Protein AF-A0A1I0JRV9-F1 (afdb_monomer)

pLDDT: mean 72.48, std 13.72, range [38.41, 88.56]

Structure (mmCIF, N/CA/C/O backbone):
data_AF-A0A1I0JRV9-F1
#
_entry.id   AF-A0A1I0JRV9-F1
#
loop_
_atom_site.group_PDB
_atom_site.id
_atom_site.type_symbol
_atom_site.label_atom_id
_atom_site.label_alt_id
_atom_site.label_comp_id
_atom_site.label_asym_id
_atom_site.label_entity_id
_atom_site.label_seq_id
_atom_site.pdbx_PDB_ins_code
_atom_site.Cartn_x
_atom_site.Cartn_y
_atom_site.Cartn_z
_atom_site.occupancy
_atom_site.B_iso_or_equiv
_atom_site.auth_seq_id
_atom_site.auth_comp_id
_atom_site.auth_asym_id
_atom_site.auth_atom_id
_atom_site.pdbx_PDB_model_num
ATOM 1 N N . MET A 1 1 ? -21.117 11.631 0.293 1.00 38.41 1 MET A N 1
ATOM 2 C CA . MET A 1 1 ? -20.858 10.277 -0.229 1.00 38.41 1 MET A CA 1
ATOM 3 C C . MET A 1 1 ? -19.481 9.905 0.274 1.00 38.41 1 MET A C 1
ATOM 5 O O . MET A 1 1 ? -18.515 10.479 -0.203 1.00 38.41 1 MET A O 1
ATOM 9 N N . THR A 1 2 ? -19.397 9.103 1.335 1.00 41.06 2 THR A N 1
ATOM 10 C CA . THR A 1 2 ? -18.112 8.521 1.742 1.00 41.06 2 THR A CA 1
ATOM 11 C C . THR A 1 2 ? -17.762 7.548 0.633 1.00 41.06 2 THR A C 1
ATOM 13 O O . THR A 1 2 ? -18.513 6.600 0.419 1.00 41.06 2 THR A O 1
ATOM 16 N N . GLN A 1 3 ? -16.722 7.861 -0.139 1.00 5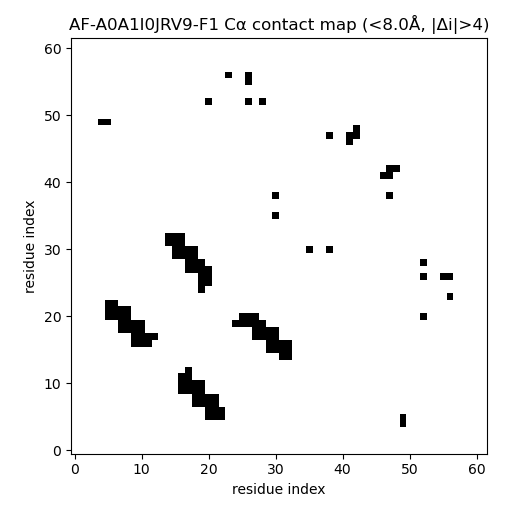1.44 3 GLN A N 1
ATOM 17 C CA . GLN A 1 3 ? -16.064 6.863 -0.968 1.00 51.44 3 GLN A CA 1
ATOM 18 C C . GLN A 1 3 ? -15.666 5.757 0.007 1.00 51.44 3 GLN A C 1
ATOM 20 O O . GLN A 1 3 ? -14.953 6.017 0.980 1.00 51.44 3 GLN A O 1
ATOM 25 N N . ASP A 1 4 ? -16.286 4.589 -0.142 1.00 48.69 4 ASP A N 1
ATOM 26 C CA . ASP A 1 4 ? -15.857 3.396 0.568 1.00 48.69 4 ASP A CA 1
ATOM 27 C C . ASP A 1 4 ? -14.439 3.157 0.063 1.00 48.69 4 ASP A C 1
ATOM 29 O O . ASP A 1 4 ? -14.252 2.774 -1.085 1.00 48.69 4 ASP A O 1
ATOM 33 N N . ALA A 1 5 ? -13.445 3.582 0.843 1.00 54.75 5 ALA A N 1
ATOM 34 C CA . ALA A 1 5 ? -12.054 3.444 0.460 1.00 54.75 5 ALA A CA 1
ATOM 35 C C . ALA A 1 5 ? -11.801 1.939 0.354 1.00 54.75 5 ALA A C 1
ATOM 37 O O . ALA A 1 5 ? -11.708 1.261 1.384 1.00 54.75 5 ALA A O 1
ATOM 38 N N . GLY A 1 6 ? -11.804 1.432 -0.883 1.00 60.53 6 GLY A N 1
ATOM 39 C CA . GLY A 1 6 ? -11.813 0.009 -1.190 1.00 60.53 6 GLY A CA 1
ATOM 40 C C . GLY A 1 6 ? -10.782 -0.719 -0.344 1.00 60.53 6 GLY A C 1
ATOM 41 O O . GLY A 1 6 ? -9.621 -0.314 -0.242 1.00 60.53 6 GLY A O 1
ATOM 42 N N . ARG A 1 7 ? -11.205 -1.768 0.361 1.00 67.19 7 ARG A N 1
ATOM 43 C CA . ARG A 1 7 ? -10.286 -2.482 1.251 1.00 67.19 7 ARG A CA 1
ATOM 44 C C . ARG A 1 7 ? -9.193 -3.123 0.405 1.00 67.19 7 ARG A C 1
ATOM 46 O O . ARG A 1 7 ? -9.485 -3.818 -0.560 1.00 67.19 7 ARG A O 1
ATOM 53 N N . VAL A 1 8 ? -7.936 -2.936 0.792 1.00 73.69 8 VAL A N 1
ATOM 54 C CA . VAL A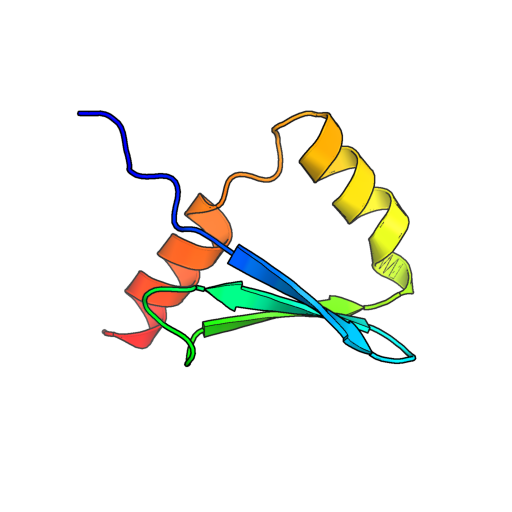 1 8 ? -6.794 -3.554 0.110 1.00 73.69 8 VAL A CA 1
ATOM 55 C C . VAL A 1 8 ? -6.088 -4.525 1.030 1.00 73.69 8 VAL A C 1
ATOM 57 O O . VAL A 1 8 ? -5.755 -4.207 2.174 1.00 73.69 8 VAL A O 1
ATOM 60 N N . ALA A 1 9 ? -5.843 -5.721 0.506 1.00 79.88 9 ALA A N 1
ATOM 61 C CA . ALA A 1 9 ? -4.994 -6.709 1.139 1.00 79.88 9 ALA A CA 1
ATOM 62 C C . ALA A 1 9 ? -3.557 -6.517 0.647 1.00 79.88 9 ALA A C 1
ATOM 64 O O . ALA A 1 9 ? -3.280 -6.616 -0.546 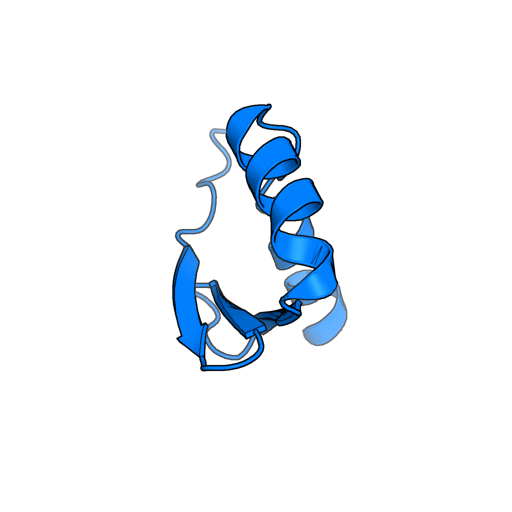1.00 79.88 9 ALA A O 1
ATOM 65 N N . ALA A 1 10 ? -2.633 -6.260 1.572 1.00 82.31 10 ALA A N 1
ATOM 66 C CA . ALA A 1 10 ? -1.210 -6.215 1.270 1.00 82.31 10 ALA A CA 1
ATOM 67 C C . ALA A 1 10 ? -0.575 -7.585 1.526 1.00 82.31 10 ALA A C 1
ATOM 69 O O . ALA A 1 10 ? -0.644 -8.120 2.637 1.00 82.31 10 ALA A O 1
ATOM 70 N N . LYS A 1 11 ? 0.092 -8.137 0.516 1.00 85.00 11 LYS A N 1
ATOM 71 C CA . LYS A 1 11 ? 0.828 -9.396 0.590 1.00 85.00 11 LYS A CA 1
ATOM 72 C C . LYS A 1 11 ? 2.290 -9.146 0.260 1.00 85.00 11 LYS A C 1
ATOM 74 O O . LYS A 1 11 ? 2.641 -8.679 -0.814 1.00 85.00 11 LYS A O 1
ATOM 79 N N . ARG A 1 12 ? 3.174 -9.470 1.200 1.00 81.38 12 ARG A N 1
ATOM 80 C CA . ARG A 1 12 ? 4.618 -9.342 1.000 1.00 81.38 12 ARG A CA 1
ATOM 81 C C . ARG A 1 12 ? 5.171 -10.591 0.322 1.00 81.38 12 ARG A C 1
ATOM 83 O O . ARG A 1 12 ? 5.037 -11.689 0.858 1.00 81.38 12 ARG A O 1
ATOM 90 N N . ILE A 1 13 ? 5.853 -10.397 -0.796 1.00 84.00 13 ILE A N 1
ATOM 91 C CA . ILE A 1 13 ? 6.656 -11.397 -1.501 1.00 84.00 13 ILE A CA 1
ATOM 92 C C . ILE A 1 13 ? 8.127 -10.956 -1.418 1.00 84.00 13 ILE A C 1
ATOM 94 O O . ILE A 1 13 ? 8.426 -9.806 -1.107 1.00 84.00 13 ILE A O 1
ATOM 98 N N . ASN A 1 14 ? 9.075 -11.885 -1.553 1.00 82.19 14 ASN A N 1
ATOM 99 C CA . ASN A 1 14 ? 10.495 -11.667 -1.232 1.00 82.19 14 ASN A CA 1
ATOM 100 C C . ASN A 1 14 ? 11.061 -10.315 -1.720 1.00 82.19 14 ASN A C 1
ATOM 102 O O . ASN A 1 14 ? 11.711 -9.598 -0.947 1.00 82.19 14 ASN A O 1
ATOM 106 N N . ASP A 1 15 ? 10.788 -9.962 -2.975 1.00 87.75 15 ASP A N 1
ATOM 107 C CA . ASP A 1 15 ? 11.313 -8.780 -3.660 1.00 87.75 15 ASP A CA 1
ATOM 108 C C . ASP A 1 15 ? 10.289 -7.647 -3.881 1.00 87.75 15 ASP A C 1
ATOM 110 O O . ASP A 1 15 ? 10.696 -6.545 -4.256 1.00 87.75 15 ASP A O 1
ATOM 114 N N . HIS A 1 16 ? 9.001 -7.854 -3.590 1.00 85.69 16 HIS A N 1
ATOM 115 C CA . HIS A 1 16 ? 7.947 -6.850 -3.785 1.00 85.69 16 HIS A CA 1
ATOM 116 C C . HIS A 1 16 ? 6.747 -7.054 -2.844 1.00 85.69 16 HIS A C 1
ATOM 118 O O . HIS A 1 16 ? 6.603 -8.080 -2.186 1.00 85.69 16 HIS A O 1
ATOM 124 N N . VAL A 1 17 ? 5.878 -6.054 -2.732 1.00 87.44 17 VAL A N 1
ATOM 125 C CA . VAL A 1 17 ? 4.589 -6.159 -2.033 1.00 87.44 17 VAL A CA 1
ATOM 126 C C . VAL A 1 17 ? 3.480 -6.081 -3.069 1.00 87.44 17 VAL A C 1
ATOM 128 O O . VAL A 1 17 ? 3.437 -5.126 -3.830 1.00 87.44 17 VAL A O 1
ATOM 131 N N . GLU A 1 18 ? 2.590 -7.060 -3.084 1.00 88.56 18 GLU A N 1
ATOM 132 C CA . GLU A 1 18 ? 1.353 -7.035 -3.860 1.00 88.56 18 GLU A CA 1
ATOM 133 C C . GLU A 1 18 ? 0.266 -6.343 -3.032 1.00 88.56 18 GLU A C 1
ATOM 135 O O . GLU A 1 18 ? 0.024 -6.704 -1.877 1.00 88.56 18 GLU A O 1
ATOM 140 N N . LEU A 1 19 ? -0.397 -5.353 -3.613 1.00 86.31 19 LEU A N 1
ATOM 141 C CA . LEU A 1 19 ? -1.603 -4.732 -3.082 1.00 86.31 19 LEU A CA 1
ATOM 142 C C . LEU A 1 19 ? -2.777 -5.203 -3.930 1.00 86.31 19 LEU A C 1
ATOM 144 O O . LEU A 1 19 ? -2.848 -4.872 -5.110 1.00 86.31 19 LEU A O 1
ATOM 148 N N . VAL A 1 20 ? -3.670 -5.982 -3.334 1.00 83.38 20 VAL A N 1
ATOM 149 C CA . VAL A 1 20 ? -4.815 -6.580 -4.024 1.00 83.38 20 VAL A CA 1
ATOM 150 C C . VAL A 1 20 ? -6.095 -5.894 -3.569 1.00 83.38 20 VAL A C 1
ATOM 152 O O . VAL A 1 20 ? -6.341 -5.791 -2.361 1.00 83.38 20 VAL A O 1
ATOM 155 N N . HIS A 1 21 ? -6.909 -5.436 -4.520 1.00 81.75 21 HIS A N 1
ATOM 156 C CA . HIS A 1 21 ? -8.213 -4.847 -4.221 1.00 81.75 21 HIS A CA 1
ATOM 157 C C . HIS A 1 21 ? -9.196 -5.926 -3.739 1.00 81.75 21 HIS A C 1
ATOM 159 O O . HIS A 1 21 ? -9.301 -6.990 -4.345 1.00 81.75 21 HIS A O 1
ATOM 165 N N . ALA A 1 22 ? -9.924 -5.682 -2.644 1.00 79.19 22 ALA A N 1
ATOM 166 C CA . ALA A 1 22 ? -10.803 -6.694 -2.049 1.00 79.19 22 ALA A CA 1
ATOM 167 C C . ALA A 1 22 ? -12.003 -7.037 -2.941 1.00 79.19 22 ALA A C 1
ATOM 169 O O . ALA A 1 22 ? -12.346 -8.211 -3.066 1.00 79.19 22 ALA A O 1
ATOM 170 N N . ASP A 1 23 ? -12.618 -6.030 -3.564 1.00 78.94 23 ASP A N 1
ATOM 171 C CA . ASP A 1 23 ? -13.790 -6.223 -4.432 1.00 78.94 23 ASP A CA 1
ATOM 172 C C . ASP A 1 23 ? -13.419 -6.625 -5.869 1.00 78.94 23 ASP A C 1
ATOM 174 O O . ASP A 1 23 ? -14.260 -7.132 -6.605 1.00 78.94 23 ASP A O 1
ATOM 178 N N . HIS A 1 24 ? -12.150 -6.434 -6.239 1.00 77.00 24 HIS A N 1
ATOM 179 C CA . HIS A 1 24 ? -11.611 -6.640 -7.584 1.00 77.00 24 HIS A CA 1
ATOM 180 C C . HIS A 1 24 ? -10.239 -7.322 -7.485 1.00 77.00 24 HIS A C 1
ATOM 182 O O . HIS A 1 24 ? -9.208 -6.686 -7.715 1.00 77.00 24 HIS A O 1
ATOM 188 N N . PRO A 1 25 ? -10.181 -8.600 -7.068 1.00 79.94 25 PRO A N 1
ATOM 189 C CA . PRO A 1 25 ? -8.922 -9.301 -6.816 1.00 79.94 25 PRO A CA 1
ATOM 190 C C . PRO A 1 25 ? -8.039 -9.472 -8.063 1.00 79.94 25 PRO A C 1
ATOM 192 O O . PRO A 1 25 ? -6.864 -9.810 -7.938 1.00 79.94 25 PRO A O 1
ATOM 195 N N . GLU A 1 26 ? -8.585 -9.242 -9.258 1.00 80.00 26 GLU A N 1
ATOM 196 C CA . GLU A 1 26 ? -7.852 -9.130 -10.519 1.00 80.00 26 GLU A CA 1
ATOM 197 C C . GLU A 1 26 ? -6.928 -7.904 -10.582 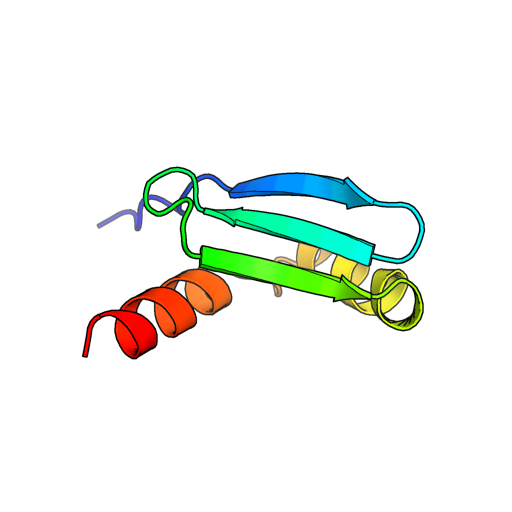1.00 80.00 26 GLU A C 1
ATOM 199 O O . GLU A 1 26 ? -6.002 -7.869 -11.393 1.00 80.00 26 GLU A O 1
ATOM 204 N N . LEU A 1 27 ? -7.155 -6.910 -9.723 1.00 77.62 27 LEU A N 1
ATOM 205 C CA . LEU A 1 27 ? -6.357 -5.698 -9.643 1.00 77.62 27 LEU A CA 1
ATOM 206 C C . LEU A 1 27 ? -5.287 -5.857 -8.577 1.00 77.62 27 LEU A C 1
ATOM 208 O O . LEU A 1 27 ? -5.549 -5.818 -7.369 1.00 77.62 27 LEU A O 1
ATOM 212 N N . VAL A 1 28 ? -4.061 -6.017 -9.061 1.00 82.38 28 VAL A N 1
ATOM 213 C CA . VAL A 1 28 ? -2.868 -6.178 -8.243 1.00 82.38 28 VAL A CA 1
ATOM 214 C C . VAL A 1 28 ? -1.895 -5.060 -8.581 1.00 82.38 28 VAL A C 1
ATOM 216 O O . VAL A 1 28 ? -1.492 -4.903 -9.731 1.00 82.38 28 VAL A O 1
ATOM 219 N N . PHE A 1 29 ? -1.499 -4.288 -7.573 1.00 83.25 29 PHE A N 1
ATOM 220 C CA . PHE A 1 29 ? -0.424 -3.311 -7.693 1.00 83.25 29 PHE A CA 1
ATOM 221 C C . PHE A 1 29 ? 0.828 -3.823 -6.994 1.00 83.25 29 PHE A C 1
ATOM 223 O O . PHE A 1 29 ? 0.815 -4.112 -5.798 1.00 83.25 29 PHE A O 1
ATOM 230 N N . GLU A 1 30 ? 1.920 -3.919 -7.739 1.00 86.69 30 GLU A N 1
ATOM 231 C CA . GLU A 1 30 ? 3.197 -4.401 -7.228 1.00 86.69 30 GLU A CA 1
ATOM 232 C C . GLU A 1 30 ? 4.093 -3.235 -6.805 1.00 86.69 30 GLU A C 1
ATOM 234 O O . GLU A 1 30 ? 4.440 -2.358 -7.595 1.00 86.69 30 GLU A O 1
ATOM 239 N N . VAL A 1 31 ? 4.523 -3.253 -5.544 1.00 85.94 31 VAL A N 1
ATOM 240 C CA . VAL A 1 31 ? 5.493 -2.313 -4.981 1.00 85.94 31 VAL A CA 1
ATOM 241 C C . VAL A 1 31 ? 6.845 -3.018 -4.853 1.00 85.94 31 VAL A C 1
ATOM 243 O O . VAL A 1 31 ? 7.063 -3.760 -3.882 1.00 85.94 31 VAL A O 1
ATOM 246 N N . PRO A 1 32 ? 7.788 -2.812 -5.786 1.00 86.94 32 PRO A N 1
ATOM 247 C CA . PRO A 1 32 ? 9.101 -3.434 -5.695 1.00 86.94 32 PRO A CA 1
ATOM 248 C C . PRO A 1 32 ? 9.868 -2.893 -4.486 1.00 86.94 32 PRO A C 1
ATOM 250 O O . PRO A 1 32 ? 9.695 -1.750 -4.060 1.00 86.94 32 PRO A O 1
ATOM 253 N N . ARG A 1 33 ? 10.772 -3.708 -3.936 1.00 86.12 33 ARG A N 1
ATOM 254 C CA . ARG A 1 33 ? 11.504 -3.396 -2.698 1.00 86.12 33 ARG A CA 1
ATOM 255 C C . ARG A 1 33 ? 12.233 -2.053 -2.708 1.00 86.12 33 ARG A C 1
ATOM 257 O O . ARG A 1 33 ? 12.322 -1.408 -1.667 1.00 86.12 33 ARG A O 1
ATOM 264 N N . ARG A 1 34 ? 12.753 -1.639 -3.867 1.00 86.69 34 ARG A N 1
ATOM 265 C CA . ARG A 1 34 ? 13.433 -0.342 -4.042 1.00 86.69 34 ARG A CA 1
ATOM 266 C C . ARG A 1 34 ? 12.528 0.857 -3.729 1.00 86.69 34 ARG A C 1
ATOM 268 O O . ARG A 1 34 ? 13.037 1.881 -3.296 1.00 86.69 34 ARG A O 1
ATOM 275 N N . ASP A 1 35 ? 11.214 0.695 -3.872 1.00 84.50 35 ASP A N 1
ATOM 276 C CA . ASP A 1 35 ? 10.225 1.767 -3.747 1.00 84.50 35 ASP A CA 1
ATOM 277 C C . ASP A 1 35 ? 9.478 1.714 -2.397 1.00 84.50 35 ASP A C 1
ATOM 279 O O . ASP A 1 35 ? 8.612 2.543 -2.125 1.00 84.50 35 ASP A O 1
ATOM 283 N N . TRP A 1 36 ? 9.829 0.778 -1.501 1.00 85.12 36 TRP A N 1
ATOM 284 C CA . TRP A 1 36 ? 9.149 0.593 -0.209 1.00 85.12 36 TRP A CA 1
ATOM 285 C C . TRP A 1 36 ? 9.210 1.811 0.706 1.00 85.12 36 TRP A C 1
ATOM 287 O O . TRP A 1 36 ? 8.242 2.088 1.413 1.00 85.12 36 TRP A O 1
ATOM 297 N N . GLU A 1 37 ? 10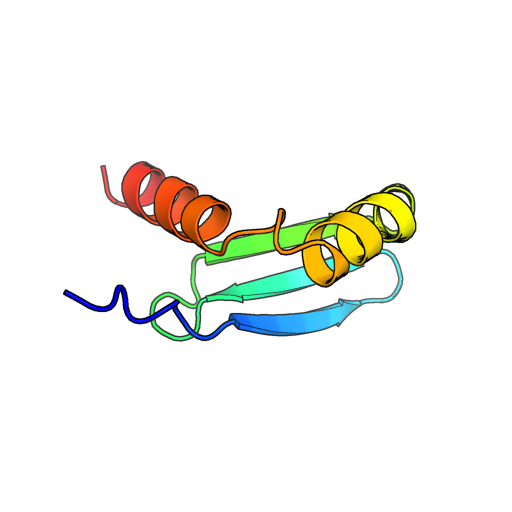.336 2.520 0.731 1.00 83.69 37 GLU A N 1
ATOM 298 C CA . GLU A 1 37 ? 10.486 3.706 1.577 1.00 83.69 37 GLU A CA 1
ATOM 299 C C . GLU A 1 37 ? 9.550 4.829 1.112 1.00 83.69 37 GLU A C 1
ATOM 301 O O . GLU A 1 37 ? 8.801 5.389 1.920 1.00 83.69 37 GLU A O 1
ATOM 306 N N . ALA A 1 38 ? 9.522 5.088 -0.198 1.00 81.94 38 ALA A N 1
ATOM 307 C CA . ALA A 1 38 ? 8.628 6.063 -0.812 1.00 81.94 38 ALA A CA 1
ATOM 308 C C . ALA A 1 38 ? 7.157 5.667 -0.618 1.00 81.94 38 ALA A C 1
ATOM 310 O O . ALA A 1 38 ? 6.349 6.486 -0.183 1.00 81.94 38 ALA A O 1
ATOM 311 N N . PHE A 1 39 ? 6.829 4.392 -0.841 1.00 82.19 39 PHE A N 1
ATOM 312 C CA . PHE A 1 39 ? 5.489 3.846 -0.643 1.00 82.19 39 PHE A CA 1
ATOM 313 C C . PHE A 1 39 ? 5.012 3.983 0.809 1.00 82.19 39 PHE A C 1
ATOM 315 O O . PHE A 1 39 ? 3.942 4.526 1.071 1.00 82.19 39 PHE A O 1
ATOM 322 N N . THR A 1 40 ? 5.827 3.561 1.778 1.00 82.38 40 THR A N 1
ATOM 323 C CA . THR A 1 40 ? 5.475 3.646 3.204 1.00 82.38 40 THR A CA 1
ATOM 324 C C . THR A 1 40 ? 5.304 5.097 3.648 1.00 82.38 40 THR A C 1
ATOM 326 O O . THR A 1 40 ? 4.439 5.394 4.471 1.00 82.38 40 THR A O 1
ATOM 329 N N . THR A 1 41 ? 6.117 6.007 3.108 1.00 82.69 41 THR A N 1
ATOM 330 C CA . THR A 1 41 ? 6.000 7.447 3.365 1.00 82.69 41 THR A CA 1
ATOM 331 C C . THR A 1 41 ? 4.690 7.988 2.806 1.00 82.69 41 THR A C 1
ATOM 333 O O . THR A 1 41 ? 3.948 8.631 3.541 1.00 82.69 41 THR A O 1
ATOM 336 N N . ALA A 1 42 ? 4.347 7.654 1.560 1.00 78.62 42 ALA A N 1
ATOM 337 C CA . ALA A 1 42 ? 3.090 8.064 0.942 1.00 78.62 42 ALA A CA 1
ATOM 338 C C . ALA A 1 42 ? 1.866 7.550 1.723 1.00 78.62 42 ALA A C 1
ATOM 340 O O . ALA A 1 42 ? 0.951 8.328 1.993 1.00 78.62 42 ALA A O 1
ATOM 341 N N . VAL A 1 43 ? 1.880 6.287 2.170 1.00 78.44 43 VAL A N 1
ATOM 342 C CA . VAL A 1 43 ? 0.820 5.704 3.017 1.00 78.44 43 VAL A CA 1
ATOM 343 C C . VAL A 1 43 ? 0.706 6.440 4.351 1.00 78.44 43 VAL A C 1
ATOM 345 O O . VAL A 1 43 ? -0.385 6.845 4.743 1.00 78.44 43 VAL A O 1
ATOM 348 N N . LYS A 1 44 ? 1.824 6.668 5.051 1.00 78.31 44 LYS A N 1
ATOM 349 C CA . LYS A 1 44 ? 1.823 7.372 6.347 1.00 78.31 44 LYS A CA 1
ATOM 350 C C . LYS A 1 44 ? 1.381 8.828 6.235 1.00 78.31 44 LYS A C 1
ATOM 352 O O . LYS A 1 44 ? 0.775 9.349 7.165 1.00 78.31 44 LYS A O 1
ATOM 357 N N . SER A 1 45 ? 1.693 9.478 5.120 1.00 75.50 45 SER A N 1
ATOM 358 C CA . SER A 1 45 ? 1.287 10.854 4.837 1.00 75.50 45 SER A CA 1
ATOM 359 C C . SER A 1 45 ? -0.156 10.969 4.341 1.00 75.50 45 SER A C 1
ATOM 361 O O . SER A 1 45 ? -0.613 12.088 4.130 1.00 75.50 45 SER A O 1
ATOM 363 N N . GLY A 1 46 ? -0.863 9.850 4.125 1.00 68.06 46 GLY A N 1
ATOM 364 C CA . GLY A 1 46 ? -2.190 9.841 3.501 1.00 68.06 46 GLY A CA 1
ATOM 365 C C . GLY A 1 46 ? -2.180 10.289 2.034 1.00 68.06 46 GLY A C 1
ATOM 366 O O . GLY A 1 46 ? -3.227 10.578 1.477 1.00 68.06 46 GLY A O 1
ATOM 367 N N . ALA A 1 47 ? -0.996 10.379 1.420 1.00 63.94 47 ALA A N 1
ATOM 368 C CA . ALA A 1 47 ? -0.814 10.734 0.014 1.00 63.94 47 ALA A CA 1
ATOM 369 C C . ALA A 1 47 ? -0.962 9.516 -0.909 1.00 63.94 47 ALA A C 1
ATOM 371 O O . ALA A 1 47 ? -1.174 9.667 -2.109 1.00 63.94 47 ALA A O 1
ATOM 372 N N . PHE A 1 48 ? -0.838 8.309 -0.352 1.00 66.69 48 PHE A N 1
ATOM 373 C CA . PHE A 1 48 ? -1.243 7.087 -1.025 1.00 66.69 48 PHE A CA 1
ATOM 374 C C . PHE A 1 48 ? -2.738 6.887 -0.793 1.00 66.69 48 PHE A C 1
ATOM 376 O O . PHE A 1 48 ? -3.150 6.288 0.201 1.00 66.69 48 PHE A O 1
ATOM 383 N N . ASP A 1 49 ? -3.528 7.447 -1.701 1.00 63.81 49 ASP A N 1
ATOM 384 C CA . ASP A 1 49 ? -4.963 7.229 -1.736 1.00 63.81 49 ASP A CA 1
ATOM 385 C C . ASP A 1 49 ? -5.272 6.030 -2.645 1.00 63.81 49 ASP A C 1
ATOM 387 O O . ASP A 1 49 ? -4.692 5.871 -3.730 1.00 63.81 49 ASP A O 1
ATOM 391 N N . LEU A 1 50 ? -6.175 5.169 -2.175 1.00 59.75 50 LEU A N 1
ATOM 392 C CA . LEU A 1 50 ? -6.658 3.973 -2.872 1.00 59.75 50 LEU A CA 1
ATOM 393 C C . LEU A 1 50 ? -7.235 4.288 -4.258 1.00 59.75 50 LEU A C 1
ATOM 395 O O . LEU A 1 50 ? -7.263 3.400 -5.109 1.00 59.75 50 LEU A O 1
ATOM 399 N N . GLY A 1 51 ? -7.530 5.563 -4.531 1.00 55.0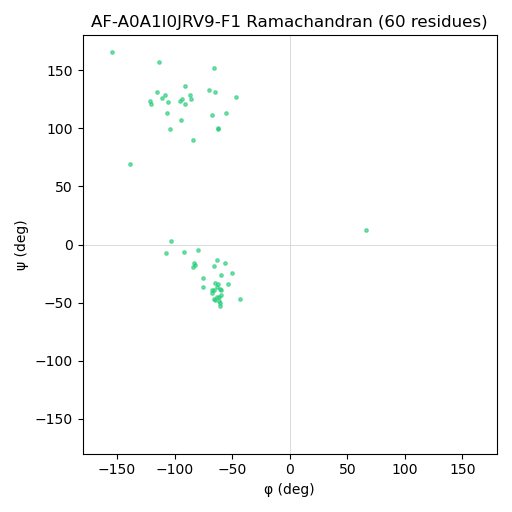0 51 GLY A N 1
ATOM 400 C CA . GLY A 1 51 ? -7.839 6.073 -5.860 1.00 55.00 51 GLY A CA 1
ATOM 401 C C . GLY A 1 51 ? -6.833 5.684 -6.954 1.00 55.00 51 GLY A C 1
ATOM 402 O O . GLY A 1 51 ? -7.215 5.605 -8.114 1.00 55.00 51 GLY A O 1
ATOM 403 N N . THR A 1 52 ? -5.566 5.379 -6.634 1.00 62.81 52 THR A N 1
ATOM 404 C CA . THR A 1 52 ? -4.607 4.853 -7.636 1.00 62.81 52 THR A CA 1
ATOM 405 C C . THR A 1 52 ? -4.988 3.450 -8.121 1.00 62.81 52 THR A C 1
ATOM 407 O O . THR A 1 52 ? -4.870 3.149 -9.307 1.00 62.81 52 THR A O 1
ATOM 410 N N . LEU A 1 53 ? -5.464 2.595 -7.211 1.00 59.22 53 LEU A N 1
ATOM 411 C CA . LEU A 1 53 ? -5.950 1.254 -7.534 1.00 59.22 53 LEU A CA 1
ATOM 412 C C . LEU 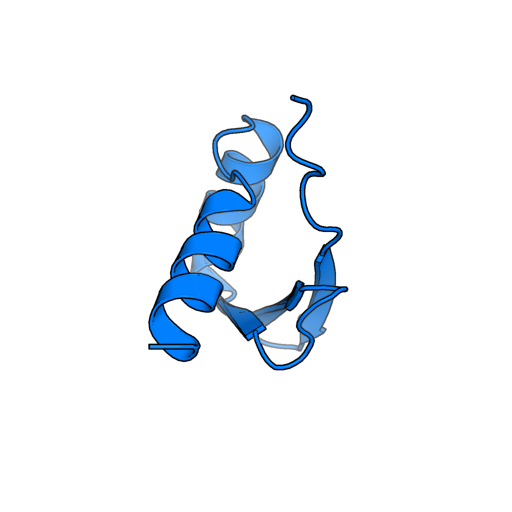A 1 53 ? -7.325 1.310 -8.203 1.00 59.22 53 LEU A C 1
ATOM 414 O O . LEU A 1 53 ? -7.563 0.557 -9.139 1.00 59.22 53 LEU A O 1
ATOM 418 N N . GLU A 1 54 ? -8.192 2.234 -7.784 1.00 57.72 54 GLU A N 1
ATOM 419 C CA . GLU A 1 54 ? -9.485 2.463 -8.440 1.00 57.72 54 GLU A CA 1
ATOM 420 C C . GLU A 1 54 ? -9.315 2.997 -9.870 1.00 57.72 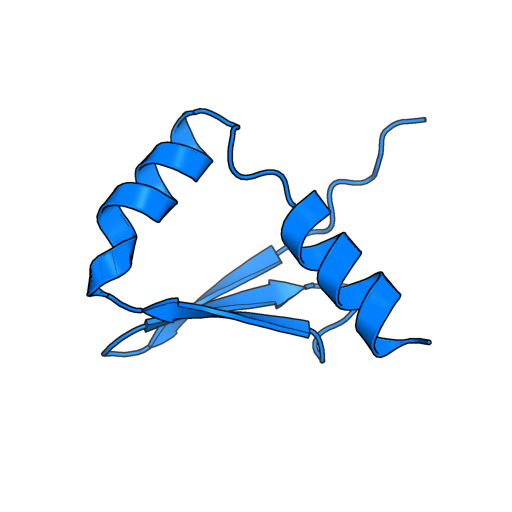54 GLU A C 1
ATOM 422 O O . GLU A 1 54 ? -10.005 2.536 -10.768 1.00 57.72 54 GLU A O 1
ATOM 427 N N . ARG A 1 55 ? -8.350 3.887 -10.143 1.00 60.72 55 ARG A N 1
ATOM 428 C CA . ARG A 1 55 ? -8.042 4.325 -11.521 1.00 60.72 55 ARG A CA 1
ATOM 429 C C . ARG A 1 55 ? -7.584 3.156 -12.392 1.00 60.72 55 ARG A C 1
ATOM 431 O O . ARG A 1 55 ? -8.074 3.002 -13.504 1.00 60.72 55 ARG A O 1
ATOM 438 N N . ALA A 1 56 ? -6.695 2.309 -11.869 1.00 59.25 56 ALA A N 1
ATOM 439 C CA . ALA A 1 56 ? -6.275 1.096 -12.566 1.00 59.25 56 ALA A CA 1
ATOM 440 C C . ALA A 1 56 ? -7.454 0.125 -12.788 1.00 59.25 56 ALA A C 1
ATOM 442 O O . ALA A 1 56 ? -7.510 -0.523 -13.829 1.00 59.25 56 ALA A O 1
ATOM 443 N N . ALA A 1 57 ? -8.417 0.071 -11.855 1.00 54.97 57 ALA A N 1
ATOM 444 C CA . ALA A 1 57 ? -9.687 -0.646 -12.010 1.00 54.97 57 ALA A CA 1
ATOM 445 C C . ALA A 1 57 ? -10.512 -0.107 -13.179 1.00 54.97 57 ALA A C 1
ATOM 447 O O . ALA A 1 57 ? -10.927 -0.867 -14.052 1.00 54.97 57 ALA A O 1
ATOM 448 N N . GLU A 1 58 ? -10.740 1.209 -13.193 1.00 57.88 58 GLU A N 1
ATOM 449 C CA . GLU A 1 58 ? -11.517 1.903 -14.220 1.00 57.88 58 GLU A CA 1
ATOM 450 C C . GLU A 1 58 ? -10.901 1.704 -15.614 1.00 57.88 58 GLU A C 1
ATOM 452 O O . GLU A 1 58 ? -11.631 1.508 -16.583 1.00 57.88 58 GLU A O 1
ATOM 457 N N . GLU A 1 59 ? -9.568 1.714 -15.719 1.00 59.00 59 GLU A N 1
ATOM 458 C CA . GLU A 1 59 ? -8.848 1.533 -16.985 1.00 59.00 59 GLU A CA 1
ATOM 459 C C . GLU A 1 59 ? -8.834 0.078 -17.486 1.00 59.00 59 GLU A C 1
ATOM 461 O O . GLU A 1 59 ? -8.785 -0.140 -18.693 1.00 59.00 59 GLU A O 1
ATOM 466 N N . HIS A 1 60 ? -8.903 -0.922 -16.600 1.00 53.00 60 HIS A N 1
ATOM 467 C CA . HIS A 1 60 ? -8.937 -2.342 -16.990 1.00 53.00 60 HIS A CA 1
ATOM 468 C C . HIS A 1 60 ? -10.331 -2.850 -17.394 1.00 53.00 60 HIS A C 1
ATOM 470 O O . HIS A 1 60 ? -10.439 -3.908 -18.013 1.00 53.00 60 HIS A O 1
ATOM 476 N N . VAL A 1 61 ? -11.395 -2.128 -17.034 1.00 51.16 61 VAL A N 1
ATOM 477 C CA . VAL A 1 61 ? -12.789 -2.486 -17.353 1.00 51.16 61 VAL A CA 1
ATOM 478 C C . VAL A 1 61 ? -13.265 -1.855 -18.681 1.00 51.16 61 VAL A C 1
ATOM 480 O O . VAL A 1 61 ? -14.353 -2.191 -19.154 1.00 51.16 61 VAL A O 1
ATOM 483 N N . ALA A 1 62 ? -12.463 -0.980 -19.303 1.00 45.12 62 ALA A N 1
ATOM 484 C CA . ALA A 1 62 ? -12.794 -0.253 -20.537 1.00 45.12 62 ALA A CA 1
ATOM 485 C C . ALA A 1 62 ? -12.406 -0.980 -21.839 1.00 45.12 62 ALA A C 1
ATOM 487 O O . ALA A 1 62 ? -11.310 -1.580 -21.906 1.00 45.12 62 ALA 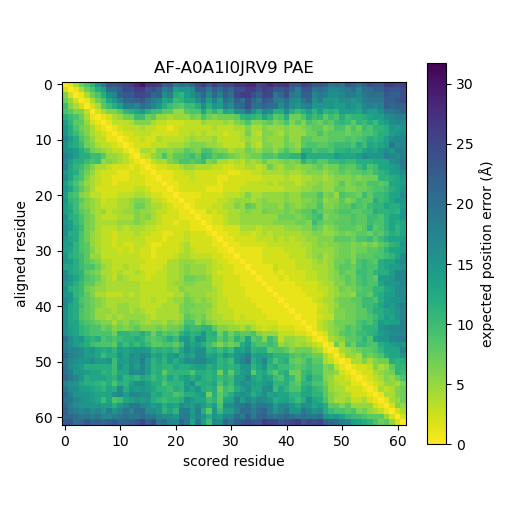A O 1
#

Nearest PDB structures (foldseek):
  3f42-assembly1_A-2  TM=2.917E-01  e=3.592E+00  Helicobacter pylori

Organism: NCBI:txid568860

Solvent-accessible surface area (backbone atoms only — not comparable to full-atom values): 3798 Å² total; per-residue (Å²): 132,82,75,76,74,69,56,66,50,78,44,83,49,101,63,31,32,41,38,27,34,66,94,45,68,88,45,66,48,79,44,46,58,92,47,45,67,62,49,52,47,28,48,76,70,63,70,55,53,62,63,61,59,51,50,55,49,58,62,72,77,106

Sequence (62 aa):
MTQDAGRVAAKRINDHVELVHADHPELVFEVPRRDWEAFTTAVKSGAFDLGTLERAAEEHVA

Mean predicted aligned error: 8.53 Å

Radius of gyration: 11.95 Å; Cα contacts (8 Å, |Δi|>4): 66; chains: 1; bounding box: 34×22×27 Å

Foldseek 3Di:
DPPPQFDWDWDDDPFWIWTAGPVHRVQTDIGGPVCVVVVVVCVVVVVPGSVVSVVVVVVVVD

Secondary structure (DSSP, 8-state):
-------EEEEE-SSEEEEEESS-TT-EEEEEGGGHHHHHHHHHTT-S-THHHHHHHHHH--